Protein AF-A0A5E4BLY1-F1 (afdb_monomer_lite)

Foldseek 3Di:
DVVPPPPAPQKDWDQDPVRDTDIDGDPDNVVSVVVVVVNVVVVVVVVVVVD

pLDDT: mean 79.66, std 14.53, range [47.44, 94.5]

Radius of gyration: 13.23 Å; chains: 1; bounding box: 39×20×27 Å

Sequence (51 aa):
DSDLLDRRKHCFTVQSESGEDLYFSVELECDLAQWERAFQTATFLEVERIQ

Secondary structure (DSSP, 8-state):
--TTS---SSEEEEE-TTSPEEEEE-SSHHHHHHHHHHHHHHHHHHHHHT-

InterPro domains:
  IPR001849 Pleckstrin homology domain [PS50003] (1-44)

Structure (mmCIF, N/CA/C/O backbone):
data_AF-A0A5E4BLY1-F1
#
_entry.id   AF-A0A5E4BLY1-F1
#
loop_
_atom_site.group_PDB
_atom_site.id
_atom_site.type_symbol
_atom_site.label_atom_id
_atom_site.label_alt_id
_atom_site.label_comp_id
_atom_site.label_asym_id
_atom_site.label_entity_id
_atom_site.label_seq_id
_atom_site.pdbx_PDB_ins_code
_atom_site.Cartn_x
_atom_site.Cartn_y
_atom_site.Cartn_z
_atom_site.occupancy
_atom_site.B_iso_or_equiv
_atom_site.auth_seq_id
_atom_site.auth_comp_id
_atom_site.auth_asym_id
_atom_site.auth_atom_id
_atom_site.pdbx_PDB_model_num
ATOM 1 N N . ASP A 1 1 ? 15.729 14.415 4.578 1.00 47.44 1 ASP A N 1
ATOM 2 C CA . ASP A 1 1 ? 14.296 14.065 4.463 1.00 47.44 1 ASP A CA 1
ATOM 3 C C . ASP A 1 1 ? 13.816 13.612 3.087 1.00 47.44 1 ASP A C 1
ATOM 5 O O . ASP A 1 1 ? 12.664 13.226 2.980 1.00 47.44 1 ASP A O 1
ATOM 9 N N . SER A 1 2 ? 14.654 13.574 2.039 1.00 48.16 2 SER A N 1
ATOM 10 C CA . SER A 1 2 ? 14.231 13.058 0.719 1.00 48.16 2 SER A CA 1
ATOM 11 C C . SER A 1 2 ? 14.530 11.565 0.499 1.00 48.16 2 SER A C 1
ATOM 13 O O . SER A 1 2 ? 14.047 10.996 -0.477 1.00 48.16 2 SER A O 1
ATOM 15 N N . ASP A 1 3 ?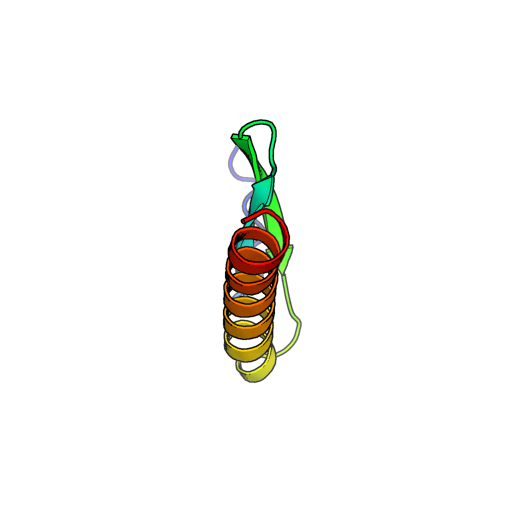 15.313 10.934 1.379 1.00 51.56 3 ASP A N 1
ATOM 16 C CA . ASP A 1 3 ? 15.781 9.547 1.216 1.00 51.56 3 ASP A CA 1
ATOM 17 C C . ASP A 1 3 ? 14.780 8.494 1.724 1.00 51.56 3 ASP A C 1
ATOM 19 O O . ASP A 1 3 ? 14.989 7.300 1.527 1.00 51.56 3 ASP A O 1
ATOM 23 N N . LEU A 1 4 ? 13.687 8.932 2.363 1.00 55.25 4 LEU A N 1
ATOM 24 C CA . LEU A 1 4 ? 12.615 8.068 2.879 1.00 55.25 4 LEU A CA 1
ATOM 25 C C . LEU A 1 4 ? 11.415 7.947 1.930 1.00 55.25 4 LEU A C 1
ATOM 27 O O . LEU A 1 4 ? 10.514 7.155 2.187 1.00 55.25 4 LEU A O 1
ATOM 31 N N . LEU A 1 5 ?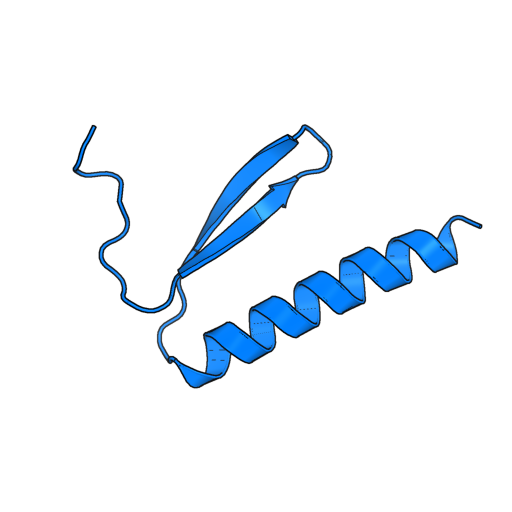 11.388 8.716 0.837 1.00 56.09 5 LEU A N 1
ATOM 32 C CA . LEU A 1 5 ? 10.377 8.543 -0.201 1.00 56.09 5 LEU A CA 1
ATOM 33 C C . LEU A 1 5 ? 10.731 7.272 -0.970 1.00 56.09 5 LEU A C 1
ATOM 35 O O . LEU A 1 5 ? 11.585 7.305 -1.858 1.00 56.09 5 LEU A O 1
ATOM 39 N N . ASP A 1 6 ? 10.120 6.151 -0.581 1.00 58.47 6 ASP A N 1
ATOM 40 C CA . ASP A 1 6 ? 10.231 4.878 -1.286 1.00 58.47 6 ASP A CA 1
ATOM 41 C C . ASP A 1 6 ? 9.981 5.135 -2.782 1.00 58.47 6 ASP A C 1
ATOM 43 O O . ASP A 1 6 ? 8.872 5.448 -3.209 1.00 58.47 6 ASP A O 1
ATOM 47 N N . ARG A 1 7 ? 11.051 5.093 -3.591 1.00 60.47 7 ARG A N 1
ATOM 48 C CA . ARG A 1 7 ? 11.004 5.406 -5.034 1.00 60.47 7 ARG A CA 1
ATOM 49 C C . ARG A 1 7 ? 10.344 4.283 -5.835 1.00 60.47 7 ARG A C 1
ATOM 51 O O . ARG A 1 7 ? 10.356 4.323 -7.069 1.00 60.47 7 ARG A O 1
ATOM 58 N N . ARG A 1 8 ? 9.832 3.248 -5.163 1.00 66.62 8 ARG A N 1
ATOM 59 C CA . ARG A 1 8 ? 9.041 2.192 -5.786 1.00 66.62 8 ARG A CA 1
ATOM 60 C C . ARG A 1 8 ? 7.784 2.820 -6.387 1.00 66.62 8 ARG A C 1
ATOM 62 O O . ARG A 1 8 ? 7.134 3.669 -5.797 1.00 66.62 8 ARG A O 1
ATOM 69 N N . LYS A 1 9 ? 7.487 2.450 -7.633 1.00 73.00 9 LYS A N 1
ATOM 70 C CA . LYS A 1 9 ? 6.415 3.072 -8.428 1.00 73.00 9 LYS A CA 1
ATOM 71 C C . LYS A 1 9 ? 5.010 2.709 -7.943 1.00 73.00 9 LYS A C 1
ATOM 73 O O . LYS A 1 9 ? 4.053 3.360 -8.346 1.00 73.00 9 LYS A O 1
ATOM 78 N N . HIS A 1 10 ? 4.893 1.667 -7.125 1.00 85.56 10 HIS A N 1
ATOM 79 C CA . HIS A 1 10 ? 3.623 1.081 -6.720 1.00 85.56 10 HIS A CA 1
ATOM 80 C C . HIS A 1 10 ? 3.529 1.108 -5.194 1.00 85.56 10 HIS A C 1
ATOM 82 O O . HIS A 1 10 ? 3.8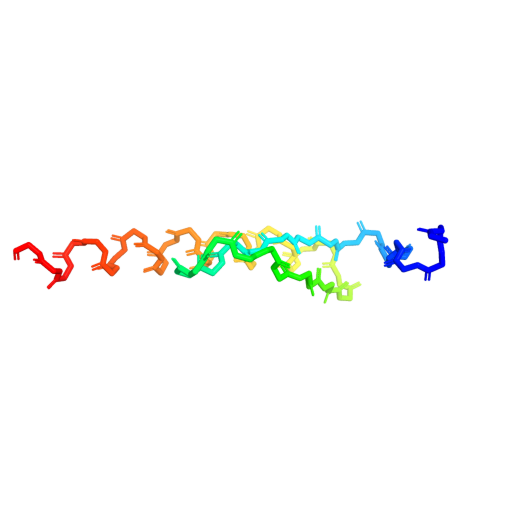46 0.126 -4.525 1.00 85.56 10 HIS A O 1
ATOM 88 N N . CYS A 1 11 ? 3.158 2.263 -4.648 1.00 89.00 11 CYS A N 1
ATOM 89 C CA . CYS A 1 11 ? 3.078 2.499 -3.209 1.00 89.00 11 CYS A CA 1
ATOM 90 C C . CYS A 1 11 ? 1.677 2.960 -2.820 1.00 89.00 11 CYS A C 1
ATOM 92 O O . CYS A 1 11 ? 1.030 3.681 -3.579 1.00 89.00 11 CYS A O 1
ATOM 94 N N . PHE A 1 12 ? 1.247 2.584 -1.621 1.00 88.00 12 PHE A N 1
ATOM 95 C CA . PHE A 1 12 ? 0.018 3.062 -0.994 1.00 88.00 12 PHE A CA 1
ATOM 96 C C . PHE A 1 12 ? 0.264 3.313 0.496 1.00 88.00 12 PHE A C 1
ATOM 98 O O . PHE A 1 12 ? 1.222 2.796 1.080 1.00 88.00 12 PHE A O 1
ATOM 105 N N . THR A 1 13 ? -0.599 4.118 1.108 1.00 88.94 13 THR A N 1
ATOM 106 C CA . THR A 1 13 ? -0.576 4.381 2.548 1.00 88.94 13 THR A CA 1
ATOM 107 C C . THR A 1 13 ? -1.835 3.841 3.208 1.00 88.94 13 THR A C 1
ATOM 109 O O . THR A 1 13 ? -2.912 3.820 2.611 1.00 88.94 13 THR A O 1
ATOM 112 N N . VAL A 1 14 ? -1.700 3.392 4.452 1.00 90.62 14 VAL A N 1
ATOM 113 C CA . VAL A 1 14 ? -2.822 3.005 5.310 1.00 90.62 14 VAL A CA 1
ATOM 114 C C . VAL A 1 14 ? -2.728 3.819 6.585 1.00 90.62 14 VAL A C 1
ATOM 116 O O . VAL A 1 14 ? -1.690 3.811 7.240 1.00 90.62 14 VAL A O 1
ATOM 119 N N . GLN A 1 15 ? -3.810 4.502 6.943 1.00 89.94 15 GLN A N 1
ATOM 120 C CA . GLN A 1 15 ? -3.892 5.196 8.220 1.00 89.94 15 GLN A CA 1
ATOM 121 C C . GLN A 1 15 ? -4.262 4.196 9.319 1.00 89.94 15 GLN A C 1
ATOM 123 O O . GLN A 1 15 ? -5.245 3.462 9.198 1.00 89.94 15 GLN A O 1
ATOM 128 N N . SER A 1 16 ? -3.460 4.145 10.378 1.00 88.06 16 SER A N 1
ATOM 129 C CA . SER A 1 16 ? -3.741 3.335 11.559 1.00 88.06 16 SER A CA 1
ATOM 130 C C . SER A 1 16 ? -4.888 3.929 12.384 1.00 88.06 16 SER A C 1
ATOM 132 O O . SER A 1 16 ? -5.267 5.088 12.224 1.00 88.06 16 SER A O 1
ATOM 134 N N . GLU A 1 17 ? -5.396 3.159 13.347 1.00 85.12 17 GLU A N 1
ATOM 135 C CA . GLU A 1 17 ? -6.382 3.650 14.319 1.00 85.12 17 GLU A CA 1
ATOM 136 C C . GLU A 1 17 ? -5.864 4.854 15.131 1.00 85.12 17 GLU A C 1
ATOM 138 O O . GLU A 1 17 ? -6.632 5.742 15.496 1.00 85.12 17 GLU A O 1
ATOM 143 N N . SER A 1 18 ? -4.550 4.925 15.374 1.00 90.44 18 SER A N 1
ATOM 144 C CA . SER A 1 18 ? -3.913 6.050 16.063 1.00 90.44 18 SER A CA 1
ATOM 145 C C . SER A 1 18 ? -3.668 7.272 15.166 1.00 90.44 18 SER A C 1
ATOM 147 O O . SER A 1 18 ? -3.161 8.281 15.657 1.00 90.44 18 SER A O 1
ATOM 149 N N . GLY A 1 19 ? -4.024 7.205 13.878 1.00 88.75 19 GLY A N 1
ATOM 150 C CA . GLY A 1 19 ? -3.836 8.284 12.905 1.00 88.75 19 GLY A CA 1
ATOM 151 C C . GLY A 1 19 ? -2.430 8.360 12.300 1.00 88.75 19 GLY A C 1
ATOM 152 O O . GLY A 1 19 ? -2.098 9.363 11.674 1.00 88.75 19 GLY A O 1
ATOM 153 N N . GLU A 1 20 ? -1.597 7.334 12.492 1.00 93.19 20 GLU A N 1
ATOM 154 C CA . GLU A 1 20 ? -0.276 7.223 11.862 1.00 93.19 20 GLU A CA 1
ATOM 155 C C . GLU A 1 20 ? -0.408 6.702 10.426 1.00 93.19 20 GLU A C 1
ATOM 157 O O . GLU A 1 20 ? -1.123 5.730 10.182 1.00 93.19 20 GLU A O 1
ATOM 162 N N . ASP A 1 21 ? 0.322 7.305 9.488 1.00 89.31 21 ASP A N 1
ATOM 163 C CA . ASP A 1 21 ? 0.405 6.802 8.117 1.00 89.31 21 ASP A CA 1
ATOM 164 C C . ASP A 1 21 ? 1.465 5.697 8.009 1.00 89.31 21 ASP A C 1
ATOM 166 O O . ASP A 1 21 ? 2.663 5.931 8.184 1.00 89.31 21 ASP A O 1
ATOM 170 N N . LEU A 1 22 ? 1.021 4.491 7.664 1.00 88.81 22 LEU A N 1
ATOM 171 C CA . LEU A 1 22 ? 1.869 3.343 7.364 1.00 88.81 22 LEU A CA 1
ATOM 172 C C . LEU A 1 22 ? 2.094 3.248 5.853 1.00 88.81 22 LEU A C 1
ATOM 174 O O . LEU A 1 22 ? 1.140 3.248 5.074 1.00 88.81 22 LEU A O 1
ATOM 178 N N . TYR A 1 23 ? 3.354 3.137 5.437 1.00 87.94 23 TYR A N 1
ATOM 179 C CA . TYR A 1 23 ? 3.753 3.145 4.029 1.00 87.94 23 TYR A CA 1
ATOM 180 C C . TYR A 1 23 ? 4.060 1.731 3.546 1.00 87.94 23 TYR A C 1
ATOM 182 O O . TYR A 1 23 ? 4.897 1.035 4.124 1.00 87.94 23 TYR A O 1
ATOM 190 N N . PHE A 1 24 ? 3.420 1.327 2.453 1.00 88.75 24 PHE A N 1
ATOM 191 C CA . PHE A 1 24 ? 3.611 0.022 1.833 1.00 88.75 24 PHE A CA 1
ATOM 192 C C . PHE A 1 24 ? 3.959 0.176 0.357 1.00 88.75 24 PHE A C 1
ATOM 194 O O . PHE A 1 24 ? 3.491 1.092 -0.322 1.00 88.75 24 PHE A O 1
ATOM 201 N N . SER A 1 25 ? 4.754 -0.760 -0.152 1.00 89.88 25 SER A N 1
ATOM 202 C CA . SER A 1 25 ? 5.058 -0.878 -1.573 1.00 89.88 25 SER A CA 1
ATOM 203 C C . SER A 1 25 ? 4.831 -2.300 -2.064 1.00 89.88 25 SER A C 1
ATOM 205 O O . SER A 1 25 ? 5.009 -3.268 -1.324 1.00 89.88 25 SER A O 1
ATOM 207 N N . VAL A 1 26 ? 4.419 -2.419 -3.323 1.00 88.25 26 VAL A N 1
ATOM 208 C CA . VAL A 1 26 ? 4.193 -3.692 -4.011 1.00 88.25 26 VAL A CA 1
ATOM 209 C C . VAL A 1 26 ? 5.108 -3.804 -5.223 1.00 88.25 26 VAL A C 1
ATOM 211 O O . VAL A 1 26 ? 5.597 -2.808 -5.759 1.00 88.25 26 VAL A O 1
ATOM 214 N N . GLU A 1 27 ? 5.373 -5.037 -5.643 1.00 87.44 27 GLU A N 1
ATOM 215 C CA . GLU A 1 27 ? 6.267 -5.303 -6.770 1.00 87.44 27 GLU A CA 1
ATOM 216 C C . GLU A 1 27 ? 5.587 -5.026 -8.120 1.00 87.44 27 GLU A C 1
ATOM 218 O O . GLU A 1 27 ? 6.227 -4.501 -9.032 1.00 87.44 27 GLU A O 1
ATOM 223 N N . LEU A 1 28 ? 4.286 -5.318 -8.232 1.00 87.81 28 LEU A N 1
ATOM 224 C CA . LEU A 1 28 ? 3.515 -5.205 -9.469 1.00 87.81 28 LEU A CA 1
ATOM 225 C C . LEU A 1 28 ? 2.424 -4.134 -9.376 1.00 87.81 28 LEU A C 1
ATOM 227 O O . LEU A 1 28 ? 1.729 -4.008 -8.370 1.00 87.81 28 LEU A O 1
ATOM 231 N N . GLU A 1 29 ? 2.192 -3.425 -10.481 1.00 86.31 29 GLU A N 1
ATOM 232 C CA . GLU A 1 29 ? 1.119 -2.426 -10.584 1.00 86.31 29 GLU A CA 1
ATOM 233 C C . GLU A 1 29 ? -0.274 -3.022 -10.339 1.00 86.31 29 GLU A C 1
ATOM 235 O O . GLU A 1 29 ? -1.117 -2.403 -9.692 1.00 86.31 29 GLU A O 1
ATOM 240 N N . CYS A 1 30 ? -0.516 -4.250 -10.811 1.00 88.69 30 CYS A N 1
ATOM 241 C CA . CYS A 1 30 ? -1.799 -4.928 -10.628 1.00 88.69 30 CYS A CA 1
ATOM 242 C C . CYS A 1 30 ? -2.109 -5.259 -9.166 1.00 88.69 30 CYS A C 1
ATOM 244 O O . CYS A 1 30 ? -3.280 -5.410 -8.814 1.00 88.69 30 CYS A O 1
ATOM 246 N N . ASP A 1 31 ? -1.082 -5.379 -8.327 1.00 93.06 31 ASP A N 1
ATOM 247 C CA . ASP A 1 31 ? -1.246 -5.698 -6.914 1.00 93.06 31 ASP A CA 1
ATOM 248 C C . ASP A 1 31 ? -1.642 -4.450 -6.128 1.00 93.06 31 ASP A C 1
ATOM 250 O O . ASP A 1 31 ? -2.371 -4.560 -5.147 1.00 93.06 31 ASP A O 1
ATOM 254 N N . LEU A 1 32 ? -1.253 -3.259 -6.595 1.00 91.06 32 LEU A N 1
ATOM 255 C CA . LEU A 1 32 ? -1.572 -1.993 -5.935 1.00 91.06 32 LEU A CA 1
ATOM 256 C C . LEU A 1 32 ? -3.089 -1.816 -5.799 1.00 91.06 32 LEU A C 1
ATOM 258 O O . LEU A 1 32 ? -3.607 -1.690 -4.692 1.00 91.06 32 LEU A O 1
ATOM 262 N N . ALA A 1 33 ? -3.810 -1.931 -6.916 1.00 89.06 33 ALA A N 1
ATOM 263 C CA . ALA A 1 33 ? -5.266 -1.815 -6.933 1.00 89.06 33 ALA A CA 1
ATOM 264 C C . ALA A 1 33 ? -5.973 -2.940 -6.150 1.00 89.06 33 ALA A C 1
ATOM 266 O O . ALA A 1 33 ? -7.091 -2.751 -5.666 1.00 89.06 33 ALA A O 1
ATOM 267 N N . GLN A 1 34 ? -5.358 -4.123 -6.035 1.00 94.06 34 GLN A N 1
ATOM 268 C CA . GLN A 1 34 ? -5.904 -5.223 -5.233 1.00 94.06 34 GLN A CA 1
ATOM 269 C C . GLN A 1 34 ? -5.770 -4.934 -3.740 1.00 94.06 34 GLN A C 1
ATOM 271 O O . GLN A 1 34 ? -6.744 -5.091 -3.004 1.00 94.06 34 GLN A O 1
ATOM 276 N N . TRP A 1 35 ? -4.597 -4.470 -3.309 1.00 94.50 35 TRP A N 1
ATOM 277 C CA . TRP A 1 35 ? -4.347 -4.091 -1.925 1.00 94.50 35 TRP A CA 1
ATOM 278 C C . TRP A 1 35 ? -5.229 -2.921 -1.491 1.00 94.50 35 TRP A C 1
ATOM 280 O O . TRP A 1 35 ? -5.882 -3.026 -0.457 1.00 94.50 35 TRP A O 1
ATOM 290 N N . GLU A 1 36 ? -5.356 -1.868 -2.302 1.00 90.06 36 GLU A N 1
ATOM 291 C CA . GLU A 1 36 ? -6.252 -0.739 -2.008 1.00 90.06 36 GLU A CA 1
ATOM 292 C C . GLU A 1 36 ? -7.698 -1.198 -1.773 1.00 90.06 36 GLU A C 1
ATOM 294 O O . GLU A 1 36 ? -8.314 -0.843 -0.766 1.00 90.06 36 GLU A O 1
ATOM 299 N N . ARG A 1 37 ? -8.233 -2.044 -2.662 1.00 91.50 37 ARG A N 1
ATOM 300 C CA . ARG A 1 37 ? -9.595 -2.582 -2.523 1.00 91.50 37 ARG A CA 1
ATOM 301 C C . ARG A 1 37 ? -9.741 -3.486 -1.308 1.00 91.50 37 ARG A C 1
ATOM 303 O O . ARG A 1 37 ? -10.765 -3.417 -0.631 1.00 91.50 37 ARG A O 1
ATOM 310 N N . ALA A 1 38 ? -8.753 -4.337 -1.039 1.00 92.06 38 ALA A N 1
ATOM 311 C CA . ALA A 1 38 ? -8.776 -5.239 0.105 1.00 92.06 38 ALA A CA 1
ATOM 312 C C . ALA A 1 38 ? -8.799 -4.455 1.423 1.00 92.06 38 ALA A C 1
ATOM 314 O O . ALA A 1 38 ? -9.641 -4.737 2.272 1.00 92.06 38 ALA A O 1
ATOM 315 N N . PHE A 1 39 ? -7.950 -3.431 1.560 1.00 90.50 39 PHE A N 1
ATOM 316 C CA . PHE A 1 39 ? -7.929 -2.567 2.740 1.00 90.50 39 PHE A CA 1
ATOM 317 C C . PHE A 1 39 ? -9.227 -1.777 2.895 1.00 90.50 39 PHE A C 1
ATOM 319 O O . PHE A 1 39 ? -9.821 -1.814 3.965 1.00 90.50 39 PHE A O 1
ATOM 326 N N . GLN A 1 40 ? -9.728 -1.147 1.828 1.00 87.81 40 GLN A N 1
ATOM 327 C CA . GLN A 1 40 ? -11.014 -0.440 1.869 1.00 87.81 40 GLN A CA 1
ATOM 328 C C . GLN A 1 40 ? -12.164 -1.363 2.289 1.00 87.81 40 GLN A C 1
ATOM 330 O O . GLN A 1 40 ? -12.986 -0.988 3.123 1.00 87.81 40 GLN A O 1
ATOM 335 N N . THR A 1 41 ? -12.203 -2.583 1.746 1.00 89.25 41 THR A N 1
ATOM 336 C CA . THR A 1 41 ? -13.232 -3.578 2.080 1.00 89.25 41 THR A CA 1
ATOM 337 C C . THR A 1 41 ? -13.106 -4.034 3.530 1.00 89.25 41 THR A C 1
ATOM 339 O O . THR A 1 41 ? -14.110 -4.100 4.230 1.00 89.25 41 THR A O 1
ATOM 342 N N . ALA A 1 42 ? -11.893 -4.320 4.007 1.00 86.62 42 ALA A N 1
ATOM 343 C CA . ALA A 1 42 ? -11.658 -4.734 5.386 1.00 86.62 42 ALA A CA 1
ATOM 344 C C . ALA A 1 42 ? -12.035 -3.629 6.384 1.00 86.62 42 ALA A C 1
ATOM 346 O O . ALA A 1 42 ? -12.737 -3.906 7.352 1.00 86.62 42 ALA A O 1
ATOM 347 N N . THR A 1 43 ? -11.647 -2.377 6.120 1.00 82.94 43 THR A N 1
ATOM 348 C CA . THR A 1 43 ? -12.033 -1.226 6.948 1.00 82.94 43 THR A CA 1
ATOM 349 C C . THR A 1 43 ? -13.548 -1.036 6.964 1.00 82.94 43 THR A C 1
ATOM 351 O O . THR A 1 43 ? -14.120 -0.821 8.025 1.00 82.94 43 THR A O 1
ATOM 354 N N . PHE A 1 44 ? -14.216 -1.153 5.814 1.00 77.69 44 PHE A N 1
ATOM 355 C CA . PHE A 1 44 ? -15.673 -1.045 5.742 1.00 77.69 44 PHE A CA 1
ATOM 356 C C . PHE A 1 44 ? -16.388 -2.173 6.505 1.00 77.69 44 PHE A C 1
ATOM 358 O O . PHE A 1 44 ? -17.299 -1.906 7.283 1.00 77.69 44 PHE A O 1
ATOM 365 N N . LEU A 1 45 ? -15.962 -3.427 6.328 1.00 74.12 45 LEU A N 1
ATOM 366 C CA . LEU A 1 45 ? -16.564 -4.574 7.014 1.00 74.12 45 LEU A CA 1
ATOM 367 C C . LEU A 1 45 ? -16.339 -4.537 8.530 1.00 74.12 45 LEU A C 1
ATOM 369 O O . LEU A 1 45 ? -17.209 -4.973 9.281 1.00 74.12 45 LEU A O 1
ATOM 373 N N . GLU A 1 46 ? -15.211 -3.997 8.994 1.00 66.69 46 GLU A N 1
ATOM 374 C CA . GLU A 1 46 ? -14.983 -3.779 10.425 1.00 66.69 46 GLU A CA 1
ATOM 375 C C . GLU A 1 46 ? -15.986 -2.763 10.995 1.00 66.69 46 GLU A C 1
ATOM 377 O O . GLU A 1 46 ? -16.521 -2.974 12.083 1.00 66.69 46 GLU A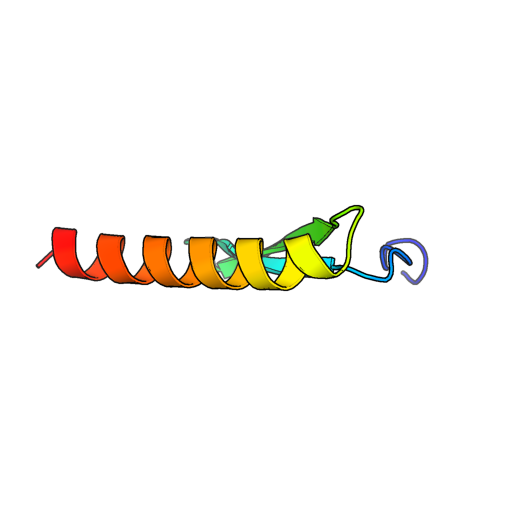 O 1
ATOM 382 N N . VAL A 1 47 ? -16.331 -1.715 10.234 1.00 62.25 47 VAL A N 1
ATOM 383 C CA . VAL A 1 47 ? -17.369 -0.745 10.624 1.00 62.25 47 VAL A CA 1
ATOM 384 C C . VAL A 1 47 ? -18.750 -1.405 10.727 1.00 62.25 47 VAL A C 1
ATOM 386 O O . VAL A 1 47 ? -19.472 -1.118 11.680 1.00 62.25 47 VAL A O 1
ATOM 389 N N . GLU A 1 48 ? -19.118 -2.317 9.816 1.00 60.50 48 GLU A N 1
ATOM 390 C CA . GLU A 1 48 ? -20.403 -3.042 9.889 1.00 60.50 48 GLU A CA 1
ATOM 391 C C . GLU A 1 48 ? -20.463 -4.061 11.036 1.00 60.50 48 GLU A C 1
ATOM 393 O O . GLU A 1 48 ? -21.536 -4.318 11.577 1.00 60.50 48 GLU 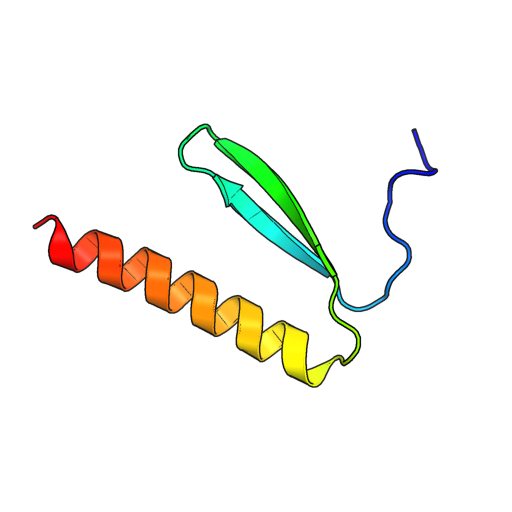A O 1
ATOM 398 N N . ARG A 1 49 ? -19.330 -4.643 11.447 1.00 59.59 49 ARG A N 1
ATOM 399 C CA . ARG A 1 49 ? -19.290 -5.648 12.524 1.00 59.59 4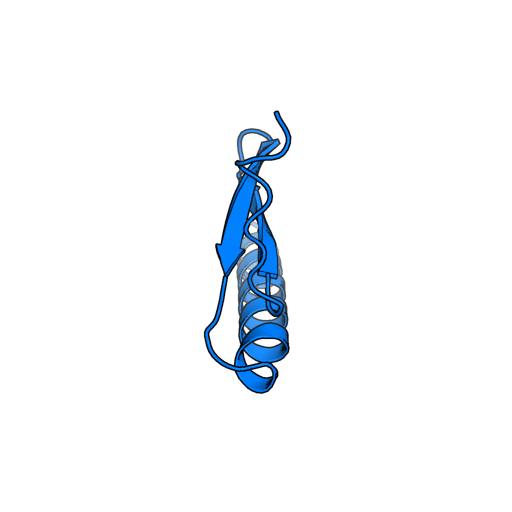9 ARG A CA 1
ATOM 400 C C . ARG A 1 49 ? -19.436 -5.053 13.930 1.00 59.59 49 ARG A C 1
ATOM 402 O O . ARG A 1 49 ? -19.711 -5.795 14.870 1.00 59.59 49 ARG A O 1
ATOM 409 N N . ILE A 1 50 ? -19.193 -3.750 14.075 1.00 60.56 50 ILE A N 1
ATOM 410 C CA . ILE A 1 50 ? -19.231 -3.010 15.349 1.00 60.56 50 ILE A CA 1
ATOM 411 C C . ILE A 1 50 ? -20.620 -2.371 15.600 1.00 60.56 50 ILE A C 1
ATOM 413 O O . ILE A 1 50 ? -20.851 -1.826 16.681 1.00 60.56 50 ILE A O 1
ATOM 417 N N . GLN A 1 51 ? -21.559 -2.461 14.645 1.00 50.97 51 GLN A N 1
ATOM 418 C CA . GLN A 1 51 ? -22.934 -1.945 14.776 1.00 50.97 51 GLN A CA 1
ATOM 419 C C . GLN A 1 51 ? -23.925 -2.935 15.398 1.00 50.97 51 GLN A C 1
ATOM 421 O O . GLN A 1 51 ? -23.841 -4.151 15.114 1.00 50.97 51 GLN A O 1
#

Organism: Marmota monax (NCBI:txid9995)